Protein AF-A0AAX3MFE1-F1 (afdb_monomer_lite)

Sequence (112 aa):
MNEEMKLLFDSCITEQEQKIIGEKSVDLYIKHSDNYNILSFYSSVLSVMNIDAFSYTLRYHIEQCKKYNITLSKEDKAEITLSVLNKLKCNEHIDFDEYRNALIHIVSGMDY

Structure (mmCIF, N/CA/C/O backbone):
data_AF-A0AAX3MFE1-F1
#
_entry.id   AF-A0AAX3MFE1-F1
#
loop_
_atom_site.group_PDB
_atom_site.id
_atom_site.type_symbol
_atom_site.label_atom_id
_atom_site.label_alt_id
_atom_site.label_comp_id
_atom_site.label_asym_id
_atom_site.label_entity_id
_atom_site.label_seq_id
_atom_site.pdbx_PDB_ins_code
_atom_site.Cartn_x
_atom_site.Cartn_y
_atom_site.Cartn_z
_atom_site.occupancy
_atom_site.B_iso_or_equiv
_atom_site.auth_seq_id
_atom_site.auth_comp_id
_atom_site.auth_asym_id
_atom_site.auth_atom_id
_atom_site.pdbx_PDB_model_num
ATOM 1 N N . MET A 1 1 ? 0.602 13.274 -13.019 1.00 56.69 1 MET A N 1
ATOM 2 C CA . MET A 1 1 ? 1.878 13.170 -12.282 1.00 56.69 1 MET A CA 1
ATOM 3 C C . MET A 1 1 ? 2.952 13.646 -13.238 1.00 56.69 1 MET A C 1
ATOM 5 O O . MET A 1 1 ? 2.887 13.247 -14.391 1.00 56.69 1 MET A O 1
ATOM 9 N N . ASN A 1 2 ? 3.812 14.572 -12.817 1.00 63.72 2 ASN A N 1
ATOM 10 C CA . ASN A 1 2 ? 4.887 15.105 -13.659 1.00 63.72 2 ASN A CA 1
ATOM 11 C C . ASN A 1 2 ? 5.880 13.964 -13.977 1.00 63.72 2 ASN A C 1
ATOM 13 O O . ASN A 1 2 ? 6.318 13.290 -13.046 1.00 63.72 2 ASN A O 1
ATOM 17 N N . GLU A 1 3 ? 6.210 13.738 -15.252 1.00 58.75 3 GLU A N 1
ATOM 18 C CA . GLU A 1 3 ? 7.219 12.756 -15.691 1.00 58.75 3 GLU A CA 1
ATOM 19 C C . GLU A 1 3 ? 8.583 12.960 -15.006 1.00 58.75 3 GLU A C 1
ATOM 21 O O . GLU A 1 3 ? 9.279 11.991 -14.714 1.00 58.75 3 GLU A O 1
ATOM 26 N N . GLU A 1 4 ? 8.929 14.194 -14.632 1.00 54.19 4 GLU A N 1
ATOM 27 C CA . GLU A 1 4 ? 10.161 14.526 -13.907 1.00 54.19 4 GLU A CA 1
ATOM 28 C C . GLU A 1 4 ? 10.182 13.970 -12.476 1.00 54.19 4 GLU A C 1
ATOM 30 O O . GLU A 1 4 ? 11.235 13.552 -12.000 1.00 54.19 4 GLU A O 1
ATOM 35 N N . MET A 1 5 ? 9.035 13.910 -11.781 1.00 58.16 5 MET A N 1
ATOM 36 C CA . MET A 1 5 ? 8.967 13.278 -10.451 1.00 58.16 5 MET A CA 1
ATOM 37 C C . MET A 1 5 ? 9.217 11.770 -10.536 1.00 58.16 5 MET A C 1
ATOM 39 O O . MET A 1 5 ? 9.793 11.196 -9.618 1.00 58.16 5 MET A O 1
ATOM 43 N N . LYS A 1 6 ? 8.791 11.140 -11.635 1.00 56.38 6 LYS A N 1
ATOM 44 C CA . LYS A 1 6 ? 8.972 9.708 -11.886 1.00 56.38 6 LYS A CA 1
ATOM 45 C C . LYS A 1 6 ? 10.441 9.392 -12.197 1.00 56.38 6 LYS A C 1
ATOM 47 O O . LYS A 1 6 ? 11.018 8.521 -11.559 1.00 56.38 6 LYS A O 1
ATOM 52 N N . LEU A 1 7 ? 11.070 10.191 -13.065 1.00 56.31 7 LEU A N 1
ATOM 53 C CA . LEU A 1 7 ? 12.505 10.100 -13.369 1.00 56.31 7 LEU A CA 1
ATOM 54 C C . LEU A 1 7 ? 13.390 10.313 -12.130 1.00 56.31 7 LEU A C 1
ATOM 56 O O . LEU A 1 7 ? 14.365 9.594 -11.956 1.00 56.31 7 LEU A O 1
ATOM 60 N N . LEU A 1 8 ? 13.035 11.243 -11.236 1.00 54.00 8 LEU A N 1
ATOM 61 C CA . LEU A 1 8 ? 13.753 11.461 -9.972 1.00 54.00 8 LEU A CA 1
ATOM 62 C C . LEU A 1 8 ? 13.714 10.244 -9.036 1.00 54.00 8 LEU A C 1
ATOM 64 O O . LEU A 1 8 ? 14.729 9.929 -8.416 1.00 54.00 8 LEU A O 1
ATOM 68 N N . PHE A 1 9 ? 12.571 9.558 -8.938 1.00 55.75 9 PHE A N 1
ATOM 69 C CA . PHE A 1 9 ? 12.456 8.328 -8.149 1.00 55.75 9 PHE A CA 1
ATOM 70 C C . PHE A 1 9 ? 13.253 7.174 -8.763 1.00 55.75 9 PHE A C 1
ATOM 72 O O . PHE A 1 9 ? 13.958 6.480 -8.033 1.00 55.75 9 PHE A O 1
ATOM 79 N N . ASP A 1 10 ? 13.192 7.019 -10.087 1.00 56.38 10 ASP A N 1
ATOM 80 C CA . ASP A 1 10 ? 13.856 5.925 -10.801 1.00 56.38 10 ASP A CA 1
ATOM 81 C C . ASP A 1 10 ? 15.384 6.109 -10.913 1.00 56.38 10 ASP A C 1
ATOM 83 O O . ASP A 1 10 ? 16.111 5.118 -10.968 1.00 56.38 10 ASP A O 1
ATOM 87 N N . SER A 1 11 ? 15.908 7.347 -10.928 1.00 56.59 11 SER A N 1
ATOM 88 C CA . SER A 1 11 ? 17.346 7.607 -11.134 1.00 56.59 11 SER A CA 1
ATOM 89 C C . SER A 1 11 ? 18.125 8.097 -9.909 1.00 56.59 11 SER A C 1
ATOM 91 O O . SER A 1 11 ? 19.356 8.121 -9.962 1.00 56.59 11 SER A O 1
ATOM 93 N N . CYS A 1 12 ? 17.468 8.542 -8.829 1.00 56.00 12 CYS A N 1
ATOM 94 C CA . CYS A 1 12 ? 18.155 9.218 -7.715 1.00 56.00 12 CYS A CA 1
ATOM 95 C C . CYS A 1 12 ? 17.762 8.757 -6.304 1.00 56.00 12 CYS A C 1
ATOM 97 O O . CYS A 1 12 ? 18.331 9.283 -5.350 1.00 56.00 12 CYS A O 1
ATOM 99 N N . ILE A 1 13 ? 16.830 7.809 -6.147 1.00 72.25 13 ILE A N 1
ATOM 100 C CA . ILE A 1 13 ? 16.326 7.383 -4.833 1.00 72.25 13 ILE A CA 1
ATOM 101 C C . ILE A 1 13 ? 16.549 5.879 -4.658 1.00 72.25 13 ILE A C 1
ATOM 103 O O . ILE A 1 13 ? 16.002 5.054 -5.386 1.00 72.25 13 ILE A O 1
ATOM 107 N N . THR A 1 14 ? 17.362 5.518 -3.671 1.00 85.81 14 THR A N 1
ATOM 108 C CA . THR A 1 14 ? 17.632 4.129 -3.289 1.00 85.81 14 THR A CA 1
ATOM 109 C C . THR A 1 14 ? 16.375 3.448 -2.743 1.00 85.81 14 THR A C 1
ATOM 111 O O . THR A 1 14 ? 15.482 4.097 -2.200 1.00 85.81 14 THR A O 1
ATOM 114 N N . GLU A 1 15 ? 16.317 2.116 -2.796 1.00 87.75 15 GLU A N 1
ATOM 115 C CA . GLU A 1 15 ? 15.230 1.341 -2.175 1.00 87.75 15 GLU A CA 1
ATOM 116 C C . GLU A 1 15 ? 15.012 1.722 -0.699 1.00 87.75 15 GLU A C 1
ATOM 118 O O . GLU A 1 15 ? 13.878 1.847 -0.241 1.00 87.75 15 GLU A O 1
ATOM 123 N N . GLN A 1 16 ? 16.095 1.960 0.047 1.00 89.69 16 GLN A N 1
ATOM 124 C CA . GLN A 1 16 ? 16.014 2.362 1.450 1.00 89.69 16 GLN A CA 1
ATOM 125 C C . GLN A 1 16 ? 15.317 3.719 1.620 1.00 89.69 16 GLN A C 1
ATOM 127 O O . GLN A 1 16 ? 14.509 3.893 2.531 1.00 89.69 16 GLN A O 1
ATOM 132 N N . GLU A 1 17 ? 15.598 4.683 0.747 1.00 91.94 17 GLU A N 1
ATOM 133 C CA . GLU A 1 17 ? 14.920 5.979 0.765 1.00 91.94 17 GLU A CA 1
ATOM 134 C C . GLU A 1 17 ? 13.452 5.849 0.349 1.00 91.94 17 GLU A C 1
ATOM 136 O O . GLU A 1 17 ? 12.596 6.497 0.953 1.00 91.94 17 GLU A O 1
ATOM 141 N N . GLN A 1 18 ? 13.134 4.961 -0.601 1.00 93.31 18 GLN A N 1
ATOM 142 C CA . GLN A 1 18 ? 11.745 4.637 -0.934 1.00 93.31 18 GLN A CA 1
ATOM 143 C C . GLN A 1 18 ? 11.005 4.076 0.285 1.00 93.31 18 GLN A C 1
ATOM 145 O O . GLN A 1 18 ? 9.909 4.541 0.582 1.00 93.31 18 GLN A O 1
ATOM 150 N N . LYS A 1 19 ? 11.613 3.162 1.054 1.00 95.88 19 LYS A N 1
ATOM 151 C CA . LYS A 1 19 ? 11.026 2.644 2.304 1.00 95.88 19 LYS A CA 1
ATOM 152 C C . LYS A 1 19 ? 10.761 3.758 3.322 1.00 95.88 19 LYS A C 1
ATOM 154 O O . LYS A 1 19 ? 9.659 3.828 3.856 1.00 95.88 19 LYS A O 1
ATOM 159 N N . ILE A 1 20 ? 11.708 4.680 3.523 1.00 95.81 20 ILE A N 1
ATOM 160 C CA . ILE A 1 20 ? 11.533 5.839 4.425 1.00 95.81 20 ILE A CA 1
ATOM 161 C C . ILE A 1 20 ? 10.379 6.741 3.961 1.00 95.81 20 ILE A C 1
ATOM 163 O O . ILE A 1 20 ? 9.592 7.236 4.772 1.00 95.81 20 ILE A O 1
ATOM 167 N N . ILE A 1 21 ? 10.266 6.987 2.654 1.00 95.00 21 ILE A N 1
ATOM 168 C CA . ILE A 1 21 ? 9.147 7.745 2.079 1.00 95.00 21 ILE A CA 1
ATOM 169 C C . ILE A 1 21 ? 7.830 6.991 2.295 1.00 95.00 21 ILE A C 1
ATOM 171 O O . ILE A 1 21 ? 6.830 7.605 2.671 1.00 95.00 21 ILE A O 1
ATOM 175 N N . GLY A 1 22 ? 7.844 5.672 2.110 1.00 96.88 22 GLY A N 1
ATOM 176 C CA . GLY A 1 22 ? 6.722 4.779 2.364 1.00 96.88 22 GLY A CA 1
ATOM 177 C C . GLY A 1 22 ? 6.207 4.888 3.791 1.00 96.88 22 GLY A C 1
ATOM 178 O O . GLY A 1 22 ? 5.030 5.190 3.980 1.00 96.88 22 GLY A O 1
ATOM 179 N N . GLU A 1 23 ? 7.084 4.764 4.784 1.00 97.69 23 GLU A N 1
ATOM 180 C CA . GLU A 1 23 ? 6.745 4.924 6.204 1.00 97.69 23 GLU A CA 1
ATOM 181 C C . GLU A 1 23 ? 6.072 6.272 6.479 1.00 97.69 23 GLU A C 1
ATOM 183 O O . GLU A 1 23 ? 4.967 6.326 7.018 1.00 97.69 23 GLU A O 1
ATOM 188 N N . LYS A 1 24 ? 6.680 7.372 6.013 1.00 97.50 24 LYS A N 1
ATOM 189 C CA . LYS A 1 24 ? 6.113 8.720 6.182 1.00 97.50 24 LYS A CA 1
ATOM 190 C C . LYS A 1 24 ? 4.752 8.871 5.507 1.00 97.50 24 LYS A C 1
ATOM 192 O O . LYS A 1 24 ? 3.884 9.574 6.023 1.00 97.50 24 LYS A O 1
ATOM 197 N N . SER A 1 25 ? 4.566 8.248 4.344 1.00 96.81 25 SER A N 1
ATOM 198 C CA . SER A 1 25 ? 3.294 8.285 3.621 1.00 96.81 25 SER A CA 1
ATOM 199 C C . SER A 1 25 ? 2.196 7.505 4.349 1.00 96.81 25 SER A C 1
ATOM 201 O O . SER A 1 25 ? 1.060 7.973 4.396 1.00 96.81 25 SER A O 1
ATOM 203 N N . VAL A 1 26 ? 2.541 6.377 4.979 1.00 97.50 26 VAL A N 1
ATOM 204 C CA . VAL A 1 26 ? 1.635 5.592 5.827 1.00 97.50 26 VAL A CA 1
ATOM 205 C C . VAL A 1 26 ? 1.241 6.385 7.065 1.00 97.50 26 VAL A C 1
ATOM 207 O O . VAL A 1 26 ? 0.053 6.497 7.356 1.00 97.50 26 VAL A O 1
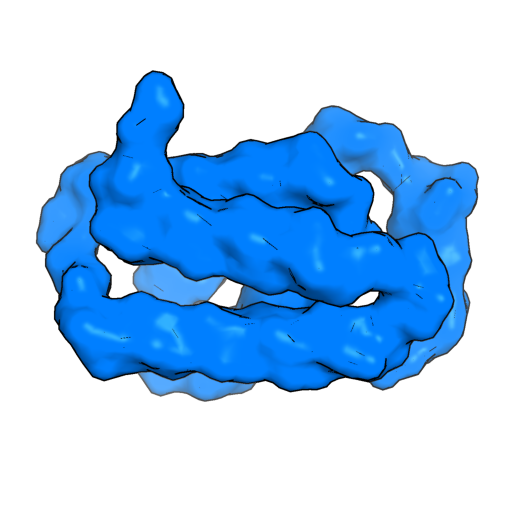ATOM 210 N N . ASP A 1 27 ? 2.209 6.981 7.761 1.00 96.50 27 ASP A N 1
ATOM 211 C CA . ASP A 1 27 ? 1.941 7.786 8.954 1.00 96.50 27 ASP A CA 1
ATOM 212 C C . ASP A 1 27 ? 1.016 8.971 8.625 1.00 96.50 27 ASP A C 1
ATOM 214 O O . ASP A 1 27 ? 0.085 9.280 9.376 1.00 96.50 27 ASP A O 1
ATOM 218 N N . LEU A 1 28 ? 1.232 9.616 7.472 1.00 95.81 28 LEU A N 1
ATOM 219 C CA . LEU A 1 28 ? 0.366 10.684 6.974 1.00 95.81 28 LEU A CA 1
ATOM 220 C C . LEU A 1 28 ? -1.048 10.172 6.667 1.00 95.81 28 LEU A C 1
ATOM 222 O O . LEU A 1 28 ? -2.018 10.836 7.034 1.00 95.81 28 LEU A O 1
ATOM 226 N N . TYR A 1 29 ? -1.161 9.013 6.010 1.00 95.62 29 TYR A N 1
ATOM 227 C CA . TYR A 1 29 ? -2.445 8.397 5.680 1.00 95.62 29 TYR A CA 1
ATOM 228 C C . TYR A 1 29 ? -3.240 8.037 6.930 1.00 95.62 29 TYR A C 1
ATOM 230 O O . TYR A 1 29 ? -4.380 8.469 7.061 1.00 95.62 29 TYR A O 1
ATOM 238 N N . ILE A 1 30 ? -2.624 7.351 7.893 1.00 94.25 30 ILE A N 1
ATOM 239 C CA . ILE A 1 30 ? -3.272 6.976 9.155 1.00 94.25 30 ILE A CA 1
ATOM 240 C C . ILE A 1 30 ? -3.750 8.210 9.926 1.00 94.25 30 ILE A C 1
ATOM 242 O O . ILE A 1 30 ? -4.844 8.211 10.484 1.00 94.25 30 ILE A O 1
ATOM 246 N N . LYS A 1 31 ? -2.955 9.285 9.950 1.00 94.19 31 LYS A N 1
ATOM 247 C CA . LYS A 1 31 ? -3.313 10.519 10.663 1.00 94.19 31 LYS A CA 1
ATOM 248 C C . LYS A 1 31 ? -4.483 11.274 10.019 1.00 94.19 31 LYS A C 1
ATOM 250 O O . LYS A 1 31 ? -5.154 12.052 10.697 1.00 94.19 31 LYS A O 1
ATOM 255 N N . HIS A 1 32 ? -4.695 11.095 8.719 1.00 93.00 32 HIS A N 1
ATOM 256 C CA . HIS A 1 32 ? -5.648 11.866 7.923 1.00 93.00 32 HIS A CA 1
ATOM 257 C C . HIS A 1 32 ? -6.527 10.963 7.045 1.00 93.00 32 HIS A C 1
ATOM 259 O O . HIS A 1 32 ? -6.845 11.335 5.915 1.00 93.00 32 HIS A O 1
ATOM 265 N N . SER A 1 33 ? -6.920 9.796 7.567 1.00 85.19 33 SER A N 1
ATOM 266 C CA . SER A 1 33 ? -7.652 8.750 6.835 1.00 85.19 33 SER A CA 1
ATOM 267 C C . SER A 1 33 ? -8.960 9.244 6.221 1.00 85.19 33 SER A C 1
ATOM 269 O O . SER A 1 33 ? -9.321 8.833 5.126 1.00 85.19 33 SER A O 1
ATOM 271 N N . ASP A 1 34 ? -9.627 10.192 6.880 1.00 83.06 34 ASP A N 1
ATOM 272 C CA . ASP A 1 34 ? -10.921 10.735 6.445 1.00 83.06 34 ASP A CA 1
ATOM 273 C C . ASP A 1 34 ? -10.795 11.684 5.234 1.00 83.06 34 ASP A C 1
ATOM 275 O O . ASP A 1 34 ? -11.790 12.170 4.693 1.00 83.06 34 ASP A O 1
ATOM 279 N N . ASN A 1 35 ? -9.567 11.997 4.805 1.00 88.00 35 ASN A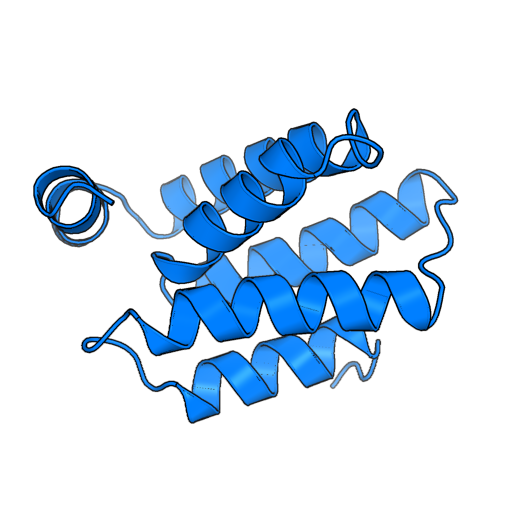 N 1
ATOM 280 C CA . ASN A 1 35 ? -9.295 12.884 3.683 1.00 88.00 35 ASN A CA 1
ATOM 281 C C . ASN A 1 35 ? -8.941 12.083 2.424 1.00 88.00 35 ASN A C 1
ATOM 283 O O . ASN A 1 35 ? -7.810 11.627 2.248 1.00 88.00 35 ASN A O 1
ATOM 287 N N . TYR A 1 36 ? -9.882 12.028 1.481 1.00 82.88 36 TYR A N 1
ATOM 288 C CA . TYR A 1 36 ? -9.720 11.337 0.198 1.00 82.88 36 TYR A CA 1
ATOM 289 C C . TYR A 1 36 ? -8.468 11.763 -0.599 1.00 82.88 36 TYR A C 1
ATOM 291 O O . TYR A 1 36 ? -7.845 10.952 -1.292 1.00 82.88 36 TYR A O 1
ATOM 299 N N . ASN A 1 37 ? -8.034 13.025 -0.484 1.00 91.94 37 ASN A N 1
ATOM 300 C CA . ASN A 1 37 ? -6.820 13.486 -1.166 1.00 91.94 37 ASN A CA 1
ATOM 301 C C . ASN A 1 37 ? -5.561 12.781 -0.641 1.00 91.94 37 ASN A C 1
ATOM 303 O O . ASN A 1 37 ? -4.612 12.582 -1.402 1.00 91.94 37 ASN A O 1
ATOM 307 N N . ILE A 1 38 ? -5.556 12.375 0.632 1.00 94.31 38 ILE A N 1
ATOM 308 C CA . ILE A 1 38 ? -4.433 11.668 1.249 1.00 94.31 38 ILE A CA 1
ATOM 309 C C . ILE A 1 38 ? -4.375 10.219 0.767 1.00 94.31 38 ILE A C 1
ATOM 311 O O . ILE A 1 38 ? -3.283 9.748 0.459 1.00 94.31 38 ILE A O 1
ATOM 315 N N . LEU A 1 39 ? -5.516 9.543 0.583 1.00 94.69 39 LEU A N 1
ATOM 316 C CA . LEU A 1 39 ? -5.539 8.209 -0.029 1.00 94.69 39 LEU A CA 1
ATOM 317 C C . LEU A 1 39 ? -4.977 8.232 -1.461 1.00 94.69 39 LEU A C 1
ATOM 319 O O . LEU A 1 39 ? -4.141 7.401 -1.825 1.00 94.69 39 LEU A O 1
ATOM 323 N N . SER A 1 40 ? -5.389 9.215 -2.268 1.00 94.25 40 SER A N 1
ATOM 324 C CA . SER A 1 40 ? -4.871 9.403 -3.631 1.00 94.25 40 SER A CA 1
ATOM 325 C C . SER A 1 40 ? -3.366 9.698 -3.642 1.00 94.25 40 SER A C 1
ATOM 327 O O . SER A 1 40 ? -2.641 9.164 -4.490 1.00 94.25 40 SER A O 1
ATOM 329 N N . PHE A 1 41 ? -2.877 10.513 -2.699 1.00 94.81 41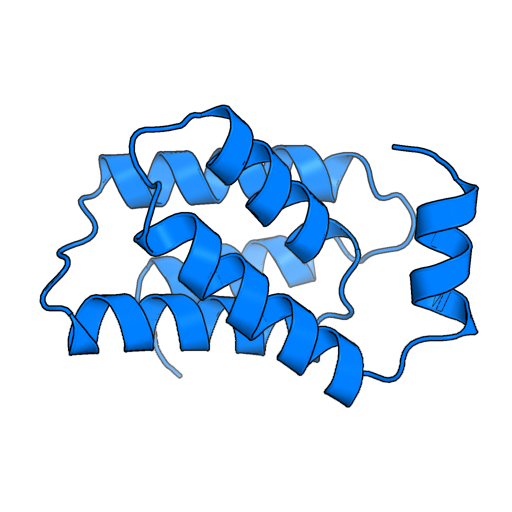 PHE A N 1
ATOM 330 C CA . PHE A 1 41 ? -1.447 10.782 -2.523 1.00 94.81 41 PHE A CA 1
ATOM 331 C C . PHE A 1 41 ? -0.680 9.511 -2.145 1.00 94.81 41 PHE A C 1
ATOM 333 O O . PHE A 1 41 ? 0.247 9.137 -2.860 1.00 94.81 41 PHE A O 1
ATOM 340 N N . TYR A 1 42 ? -1.113 8.809 -1.096 1.00 96.62 42 TYR A N 1
ATOM 341 C CA . TYR A 1 42 ? -0.528 7.546 -0.642 1.00 96.62 42 TYR A CA 1
ATOM 342 C C . TYR A 1 42 ? -0.457 6.510 -1.772 1.00 96.62 42 TYR A C 1
ATOM 344 O O . TYR A 1 42 ? 0.589 5.920 -2.033 1.00 96.62 42 TYR A O 1
ATOM 352 N N . SER A 1 43 ? -1.542 6.373 -2.535 1.00 96.19 43 SER A N 1
ATOM 353 C CA . SER A 1 43 ? -1.602 5.466 -3.686 1.00 96.19 43 SER A CA 1
ATOM 354 C C . SER A 1 43 ? -0.644 5.873 -4.810 1.00 96.19 43 SER A C 1
ATOM 356 O O . SER A 1 43 ? -0.088 5.017 -5.493 1.00 96.19 43 SER A O 1
ATOM 358 N N . SER A 1 44 ? -0.434 7.179 -5.006 1.00 94.94 44 SER A N 1
ATOM 359 C CA . SER A 1 44 ? 0.524 7.686 -5.996 1.00 94.94 44 SER A CA 1
ATOM 360 C C . SER A 1 44 ? 1.966 7.398 -5.566 1.00 94.94 44 SER A C 1
ATOM 362 O O . SER A 1 44 ? 2.760 6.976 -6.401 1.00 94.94 44 SER A O 1
ATOM 364 N N . VAL A 1 45 ? 2.277 7.548 -4.273 1.00 94.62 45 VAL A N 1
ATOM 365 C CA . VAL A 1 45 ? 3.583 7.191 -3.691 1.00 94.62 45 VAL A CA 1
ATOM 366 C C . VAL A 1 45 ? 3.880 5.705 -3.892 1.00 94.62 45 VAL A C 1
ATOM 368 O O . VAL A 1 45 ? 4.932 5.366 -4.419 1.00 94.62 45 VAL A O 1
ATOM 371 N N . LEU A 1 46 ? 2.935 4.822 -3.556 1.00 96.25 46 LEU A N 1
ATOM 372 C CA . LEU A 1 46 ? 3.087 3.382 -3.778 1.00 96.25 46 LEU A CA 1
ATOM 373 C C . LEU A 1 46 ? 3.331 3.040 -5.257 1.00 96.25 46 LEU A C 1
ATOM 375 O O . LEU A 1 46 ? 4.164 2.196 -5.568 1.00 96.25 46 LEU A O 1
ATOM 379 N N . SER A 1 47 ? 2.633 3.705 -6.182 1.00 94.69 47 SER A N 1
ATOM 380 C CA . SER A 1 47 ? 2.674 3.352 -7.610 1.00 94.69 47 SER A CA 1
ATOM 381 C C . SER A 1 47 ? 4.006 3.599 -8.324 1.00 94.69 47 SER A C 1
ATOM 383 O O . SER A 1 47 ? 4.170 3.153 -9.461 1.00 94.69 47 SER A O 1
ATOM 385 N N . VAL A 1 48 ? 4.927 4.325 -7.688 1.00 91.44 48 VAL A N 1
ATOM 386 C CA . VAL A 1 48 ? 6.256 4.647 -8.232 1.00 91.44 48 VAL A CA 1
ATOM 387 C C . VAL A 1 48 ? 7.392 3.947 -7.483 1.00 91.44 48 VAL A C 1
ATOM 389 O O . VAL A 1 48 ? 8.554 4.184 -7.783 1.00 91.44 48 VAL A O 1
ATOM 392 N N . MET A 1 49 ? 7.076 3.107 -6.495 1.00 93.25 49 MET A N 1
ATOM 393 C CA . MET A 1 49 ? 8.075 2.322 -5.773 1.00 93.25 49 MET A CA 1
ATOM 394 C C . MET A 1 49 ? 8.467 1.072 -6.555 1.00 93.25 49 MET A C 1
ATOM 396 O O . MET A 1 49 ? 7.652 0.501 -7.285 1.00 93.25 49 MET A O 1
ATOM 400 N N . ASN A 1 50 ? 9.684 0.586 -6.321 1.00 93.75 50 ASN A N 1
ATOM 401 C CA . ASN A 1 50 ? 10.039 -0.782 -6.684 1.00 93.75 50 ASN A CA 1
ATOM 402 C C . ASN A 1 50 ? 9.232 -1.800 -5.843 1.00 93.75 50 ASN A C 1
ATOM 404 O O . ASN A 1 50 ? 8.636 -1.446 -4.821 1.00 93.75 50 ASN A O 1
ATOM 408 N N . ILE A 1 51 ? 9.189 -3.061 -6.278 1.00 95.12 51 ILE A N 1
ATOM 409 C CA . ILE A 1 51 ? 8.313 -4.080 -5.678 1.00 95.12 51 ILE A CA 1
ATOM 410 C C . ILE A 1 51 ? 8.635 -4.357 -4.200 1.00 95.12 51 ILE A C 1
ATOM 412 O O . ILE A 1 51 ? 7.723 -4.586 -3.397 1.00 95.12 51 ILE A O 1
ATOM 416 N N . ASP A 1 52 ? 9.908 -4.261 -3.815 1.00 95.56 52 ASP A N 1
ATOM 417 C CA . ASP A 1 52 ? 10.363 -4.504 -2.447 1.00 95.56 52 ASP A CA 1
ATOM 418 C C . ASP A 1 52 ? 9.941 -3.374 -1.502 1.00 95.56 52 ASP A C 1
ATOM 420 O O . ASP A 1 52 ? 9.353 -3.625 -0.445 1.00 95.56 52 ASP A O 1
ATOM 424 N N . ALA A 1 53 ? 10.167 -2.116 -1.887 1.00 96.69 53 ALA A N 1
ATOM 425 C CA . ALA A 1 53 ? 9.724 -0.949 -1.128 1.00 96.69 53 ALA A CA 1
ATOM 426 C C . ALA A 1 53 ? 8.191 -0.839 -1.091 1.00 96.69 53 ALA A C 1
ATOM 428 O O . ALA A 1 53 ? 7.625 -0.497 -0.049 1.00 96.69 53 ALA A O 1
ATOM 429 N N . PHE A 1 54 ? 7.509 -1.188 -2.184 1.00 97.12 54 PHE A N 1
ATOM 430 C CA . PHE A 1 54 ? 6.050 -1.281 -2.250 1.00 97.12 54 PHE A CA 1
ATOM 431 C C . PHE A 1 54 ? 5.506 -2.293 -1.232 1.00 97.12 54 PHE A C 1
ATOM 433 O O . PHE A 1 54 ? 4.676 -1.951 -0.385 1.00 97.12 54 PHE A O 1
ATOM 440 N N . SER A 1 55 ? 6.018 -3.526 -1.269 1.00 97.44 55 SER A N 1
ATOM 441 C CA . SER A 1 55 ? 5.594 -4.608 -0.374 1.00 97.44 55 SER A CA 1
ATOM 442 C C . SER A 1 55 ? 5.905 -4.285 1.086 1.00 97.44 55 SER A C 1
ATOM 444 O O . SER A 1 55 ? 5.068 -4.504 1.964 1.00 97.44 55 SER A O 1
ATOM 446 N N . TYR A 1 56 ? 7.082 -3.711 1.350 1.00 97.62 56 TYR A N 1
ATOM 447 C CA . TYR A 1 56 ? 7.459 -3.215 2.671 1.00 97.62 56 TYR A CA 1
ATOM 448 C C . TYR A 1 56 ? 6.471 -2.163 3.183 1.00 97.62 56 TYR A C 1
ATOM 450 O O . TYR A 1 56 ? 5.955 -2.292 4.290 1.00 97.62 56 TYR A O 1
ATOM 458 N N . THR A 1 57 ? 6.152 -1.157 2.368 1.00 98.19 57 THR A N 1
ATOM 459 C CA . THR A 1 57 ? 5.263 -0.054 2.758 1.00 98.19 57 THR A CA 1
ATOM 460 C C . THR A 1 57 ? 3.855 -0.547 3.090 1.00 98.19 57 THR A C 1
ATOM 462 O O . THR A 1 57 ? 3.246 -0.084 4.055 1.00 98.19 57 THR A O 1
ATOM 465 N N . LEU A 1 58 ? 3.333 -1.515 2.331 1.00 97.81 58 LEU A N 1
ATOM 466 C CA . LEU A 1 58 ? 2.043 -2.138 2.632 1.00 97.81 58 LEU A CA 1
ATOM 467 C C . LEU A 1 58 ? 2.080 -2.934 3.942 1.00 97.81 58 LEU A C 1
ATOM 469 O O . LEU A 1 58 ? 1.162 -2.811 4.750 1.00 97.81 58 LEU A O 1
ATOM 473 N N . ARG A 1 59 ? 3.137 -3.718 4.191 1.00 97.19 59 ARG A N 1
ATOM 474 C CA . ARG A 1 59 ? 3.295 -4.445 5.464 1.00 97.19 59 ARG A CA 1
ATOM 475 C C . ARG A 1 59 ? 3.394 -3.479 6.640 1.00 97.19 59 ARG A C 1
ATOM 477 O O . ARG A 1 59 ? 2.667 -3.647 7.615 1.00 97.19 59 ARG A O 1
ATOM 484 N N . TYR A 1 60 ? 4.196 -2.424 6.501 1.00 97.06 60 TYR A N 1
ATOM 485 C CA . TYR A 1 60 ? 4.317 -1.365 7.500 1.00 97.06 60 TYR A CA 1
ATOM 486 C C . TYR A 1 60 ? 2.961 -0.706 7.790 1.00 97.06 60 TYR A C 1
ATOM 488 O O . TYR A 1 60 ? 2.617 -0.500 8.951 1.00 97.06 60 TYR A O 1
ATOM 4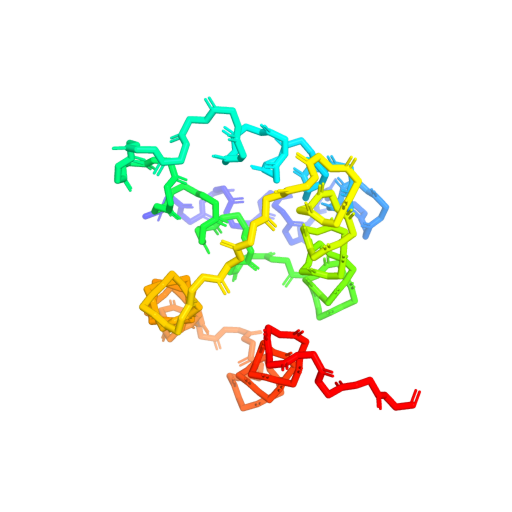96 N N . HIS A 1 61 ? 2.139 -0.446 6.768 1.00 96.50 61 HIS A N 1
ATOM 497 C CA . HIS A 1 61 ? 0.769 0.044 6.953 1.00 96.50 61 HIS A CA 1
ATOM 498 C C . HIS A 1 61 ? -0.071 -0.903 7.814 1.00 96.50 61 HIS A C 1
ATOM 500 O O . HIS A 1 61 ? -0.647 -0.471 8.815 1.00 96.50 61 HIS A O 1
ATOM 506 N N . ILE A 1 62 ? -0.094 -2.197 7.488 1.00 94.81 62 ILE A N 1
ATOM 507 C CA . ILE A 1 62 ? -0.829 -3.193 8.278 1.00 94.81 62 ILE A CA 1
ATOM 508 C C . ILE A 1 62 ? -0.314 -3.252 9.725 1.00 94.81 62 ILE A C 1
ATOM 510 O O . ILE A 1 62 ? -1.111 -3.331 10.663 1.00 94.81 62 ILE A O 1
ATOM 514 N N . GLU A 1 63 ? 1.000 -3.182 9.931 1.00 95.12 63 GLU A N 1
ATOM 515 C CA . GLU A 1 63 ? 1.617 -3.149 11.260 1.00 95.12 63 GLU A CA 1
ATOM 516 C C . GLU A 1 63 ? 1.244 -1.895 12.054 1.00 95.12 63 GLU A C 1
ATOM 518 O O . GLU A 1 63 ? 0.898 -2.007 13.231 1.00 95.12 63 GLU A O 1
ATOM 523 N N . GLN A 1 64 ? 1.249 -0.711 11.432 1.00 95.75 64 GLN A N 1
ATOM 524 C CA . GLN A 1 64 ? 0.824 0.518 12.102 1.00 95.75 64 GLN A CA 1
ATOM 525 C C . GLN A 1 64 ? -0.666 0.469 12.452 1.00 95.75 64 GLN A C 1
ATOM 527 O O . GLN A 1 64 ? -1.030 0.825 13.572 1.00 95.75 64 GLN A O 1
ATOM 532 N N . CYS A 1 65 ? -1.529 -0.042 11.568 1.00 93.88 65 CYS A N 1
ATOM 533 C CA . CYS A 1 65 ? -2.938 -0.247 11.903 1.00 93.88 65 CYS A CA 1
ATOM 534 C C . CYS A 1 65 ? -3.092 -1.144 13.139 1.00 93.88 65 CYS A C 1
ATOM 536 O O . CYS A 1 65 ? -3.791 -0.768 14.079 1.00 93.88 65 CYS A O 1
ATOM 538 N N . LYS A 1 66 ? -2.373 -2.277 13.198 1.00 92.50 66 LYS A N 1
ATOM 539 C CA . LYS A 1 66 ? -2.354 -3.159 14.380 1.00 92.50 66 LYS A CA 1
ATOM 540 C C . LYS A 1 66 ? -1.867 -2.416 15.631 1.00 92.50 66 LYS A C 1
ATOM 542 O O . LYS A 1 66 ? -2.522 -2.472 16.666 1.00 92.50 66 LYS A O 1
ATOM 547 N N . LYS A 1 67 ? -0.752 -1.686 15.536 1.00 95.12 67 LYS A N 1
ATOM 548 C CA . LYS A 1 67 ? -0.143 -0.930 16.645 1.00 95.12 67 LYS A CA 1
ATOM 549 C C . LYS A 1 67 ? -1.073 0.146 17.214 1.00 95.12 67 LYS A C 1
ATOM 551 O O . LYS A 1 67 ? -1.098 0.346 18.425 1.00 95.12 67 LYS A O 1
ATOM 556 N N . TYR A 1 68 ? -1.831 0.828 16.358 1.00 93.75 68 TYR A N 1
ATOM 557 C CA . TYR A 1 68 ? -2.773 1.879 16.752 1.00 93.75 68 TYR A CA 1
ATOM 558 C C . TYR A 1 68 ? -4.203 1.364 16.990 1.00 93.75 68 TYR A C 1
ATOM 560 O O . TYR A 1 68 ? -5.106 2.171 17.196 1.00 93.75 68 TYR A O 1
ATOM 568 N N . ASN A 1 69 ? -4.419 0.041 17.008 1.00 93.31 69 ASN A N 1
ATOM 569 C CA . ASN A 1 69 ? -5.736 -0.601 17.143 1.00 93.31 69 ASN A CA 1
ATOM 570 C C . ASN A 1 69 ? -6.766 -0.136 16.093 1.00 93.31 69 ASN A C 1
ATOM 572 O O . ASN A 1 69 ? -7.970 -0.104 16.351 1.00 93.31 69 ASN A O 1
ATOM 576 N N . ILE A 1 70 ? -6.297 0.217 14.897 1.00 92.31 70 ILE A N 1
ATOM 577 C CA . ILE A 1 70 ? -7.134 0.577 13.755 1.00 92.31 70 ILE A CA 1
ATOM 578 C C . ILE A 1 70 ? -7.557 -0.715 13.065 1.00 92.31 70 ILE A C 1
ATOM 580 O O . ILE A 1 70 ? -6.729 -1.472 12.555 1.00 92.31 70 ILE A O 1
ATOM 584 N N . THR A 1 71 ? -8.862 -0.967 13.039 1.00 90.56 71 THR A N 1
ATOM 585 C CA . THR A 1 71 ? -9.426 -2.110 12.319 1.00 90.56 71 THR A CA 1
ATOM 586 C C . THR A 1 71 ? -9.774 -1.682 10.903 1.00 90.56 71 THR A C 1
ATOM 588 O O . THR A 1 71 ? -10.676 -0.874 10.720 1.00 90.56 71 THR A O 1
ATO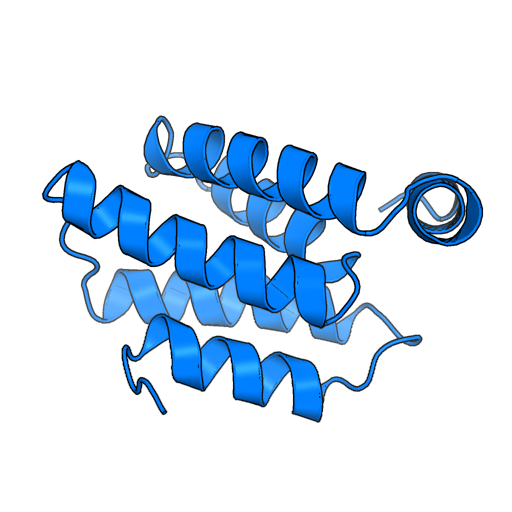M 591 N N . LEU A 1 72 ? -9.083 -2.244 9.911 1.00 89.62 72 LEU A N 1
ATOM 592 C CA . LEU A 1 72 ? -9.433 -2.052 8.505 1.00 89.62 72 LEU A CA 1
ATOM 593 C C . LEU A 1 72 ? -10.653 -2.911 8.163 1.00 89.62 72 LEU A C 1
ATOM 595 O O . LEU A 1 72 ? -10.567 -4.147 8.160 1.00 89.62 72 LEU A O 1
ATOM 599 N N . SER A 1 73 ? -11.775 -2.257 7.872 1.00 91.69 73 SER A N 1
ATOM 600 C CA . SER A 1 73 ? -12.986 -2.907 7.378 1.00 91.69 73 SER A CA 1
ATOM 601 C C . SER A 1 73 ? -12.766 -3.509 5.986 1.00 91.69 73 SER A C 1
ATOM 603 O O . SER A 1 73 ? -11.740 -3.302 5.329 1.00 91.69 73 SER A O 1
ATOM 605 N N . LYS A 1 74 ? -13.737 -4.294 5.511 1.00 91.56 74 LYS A N 1
ATOM 606 C CA . LYS A 1 74 ? -13.684 -4.837 4.150 1.00 91.56 74 LYS A CA 1
ATOM 607 C C . LYS A 1 74 ? -13.739 -3.707 3.118 1.00 91.56 74 LYS A C 1
ATOM 609 O O . LYS A 1 74 ? -13.067 -3.787 2.092 1.00 91.56 74 LYS A O 1
ATOM 614 N N . GLU A 1 75 ? -14.523 -2.679 3.411 1.00 92.56 75 GLU A N 1
ATOM 615 C CA . GLU A 1 75 ? -14.691 -1.476 2.609 1.00 92.56 75 GLU A CA 1
ATOM 616 C C . GLU A 1 75 ? -13.377 -0.688 2.529 1.00 92.56 75 GLU A C 1
ATOM 618 O O . GLU A 1 75 ? -12.927 -0.417 1.419 1.00 92.56 75 GLU A O 1
ATOM 623 N N . ASP A 1 76 ? -12.692 -0.453 3.657 1.00 91.62 76 ASP A N 1
ATOM 624 C CA . ASP A 1 76 ? -11.397 0.255 3.678 1.00 91.62 76 ASP A CA 1
ATOM 625 C C . ASP A 1 76 ? -10.352 -0.474 2.827 1.00 91.62 76 ASP A C 1
ATOM 627 O O . ASP A 1 76 ? -9.642 0.117 2.011 1.00 91.62 76 ASP A O 1
ATOM 631 N N . LYS A 1 77 ? -10.276 -1.802 2.982 1.00 93.19 77 LYS A N 1
ATOM 632 C CA . LYS A 1 77 ? -9.366 -2.647 2.201 1.00 93.19 77 LYS A CA 1
ATOM 633 C C . LYS A 1 77 ? -9.667 -2.566 0.709 1.00 93.19 77 LYS A C 1
ATOM 635 O O . LYS A 1 77 ? -8.736 -2.499 -0.096 1.00 93.19 77 LYS A O 1
ATOM 640 N N . ALA A 1 78 ? -10.945 -2.585 0.332 1.00 94.50 78 ALA A N 1
ATOM 641 C CA . ALA A 1 78 ? -11.361 -2.454 -1.057 1.00 94.50 78 ALA A CA 1
ATOM 642 C C . ALA A 1 78 ? -11.019 -1.066 -1.615 1.00 94.50 78 ALA A C 1
ATOM 644 O O . ALA A 1 78 ? -10.499 -0.979 -2.726 1.00 94.50 78 ALA A O 1
ATOM 645 N N . GLU A 1 79 ? -11.243 -0.001 -0.844 1.00 94.69 79 GLU A N 1
ATOM 646 C CA . GLU A 1 79 ? -10.950 1.374 -1.251 1.00 94.69 79 GLU A CA 1
ATOM 647 C C . GLU A 1 79 ? -9.448 1.587 -1.478 1.00 94.69 79 GLU A C 1
ATOM 649 O O . GLU A 1 79 ? -9.041 2.034 -2.555 1.00 94.69 79 GLU A O 1
ATOM 654 N N . ILE A 1 80 ? -8.612 1.167 -0.519 1.00 94.56 80 ILE A N 1
ATOM 655 C CA . ILE A 1 80 ? -7.149 1.195 -0.646 1.00 94.56 80 ILE A CA 1
ATOM 656 C C . ILE A 1 80 ? -6.711 0.404 -1.879 1.00 94.56 80 ILE A C 1
ATOM 658 O O . ILE A 1 80 ? -5.958 0.914 -2.711 1.00 94.56 80 ILE A O 1
ATOM 662 N N . THR A 1 81 ? -7.213 -0.824 -2.031 1.00 96.19 81 THR A N 1
ATOM 663 C CA . THR A 1 81 ? -6.840 -1.702 -3.146 1.00 96.19 81 THR A CA 1
ATOM 664 C C . THR A 1 81 ? -7.176 -1.060 -4.490 1.00 96.19 81 THR A C 1
ATOM 666 O O . THR A 1 81 ? -6.319 -0.975 -5.366 1.00 96.19 81 THR A O 1
ATOM 669 N N . LEU A 1 82 ? -8.404 -0.566 -4.660 1.00 96.56 82 LEU A N 1
ATOM 670 C CA . LEU A 1 82 ? -8.843 0.057 -5.908 1.00 96.56 82 LEU A CA 1
ATOM 671 C C . LEU A 1 82 ? -8.058 1.335 -6.211 1.00 96.56 82 LEU A C 1
ATOM 673 O O . LEU A 1 82 ? -7.650 1.543 -7.354 1.00 96.56 82 LEU A O 1
ATOM 677 N N . SER A 1 83 ? -7.812 2.171 -5.201 1.00 96.12 83 SER A N 1
ATOM 678 C CA . SER A 1 83 ? -7.040 3.402 -5.368 1.00 96.12 83 SER A CA 1
ATOM 679 C C . SER A 1 83 ? -5.607 3.110 -5.830 1.00 96.12 83 SER A C 1
ATOM 681 O O . SER A 1 83 ? -5.134 3.720 -6.792 1.00 96.12 83 SER A O 1
ATOM 683 N N . VAL A 1 84 ? -4.934 2.127 -5.222 1.00 97.06 84 VAL A N 1
ATOM 684 C CA . VAL A 1 84 ? -3.570 1.728 -5.603 1.00 97.06 84 VAL A CA 1
ATOM 685 C C . VAL A 1 84 ? -3.542 1.084 -6.991 1.00 97.06 84 VAL A C 1
ATOM 687 O O . VAL A 1 84 ? -2.740 1.499 -7.826 1.00 97.06 84 VAL A O 1
ATOM 690 N N . LEU A 1 85 ? -4.447 0.144 -7.297 1.00 97.12 85 LEU A N 1
ATOM 691 C CA . LEU A 1 85 ? -4.516 -0.493 -8.621 1.00 97.12 85 LEU A CA 1
ATOM 692 C C . LEU A 1 85 ? -4.757 0.523 -9.744 1.00 97.12 85 LEU A C 1
ATOM 694 O O . LEU A 1 85 ? -4.142 0.422 -10.805 1.00 97.12 85 LEU A O 1
ATOM 698 N N . ASN A 1 86 ? -5.603 1.529 -9.508 1.00 95.94 86 ASN A N 1
ATOM 699 C CA . ASN A 1 86 ? -5.841 2.597 -10.477 1.00 95.94 86 ASN A CA 1
ATOM 700 C C . ASN A 1 86 ? -4.577 3.419 -10.764 1.00 95.94 86 ASN A C 1
ATOM 702 O O . ASN A 1 86 ? -4.392 3.866 -11.894 1.00 95.94 86 ASN A O 1
ATOM 706 N N . LYS A 1 87 ? -3.697 3.615 -9.774 1.00 94.88 87 LYS A N 1
ATOM 707 C CA . LYS A 1 87 ? -2.415 4.309 -9.971 1.00 94.88 87 LYS A CA 1
ATOM 708 C C . LYS A 1 87 ? -1.381 3.415 -10.653 1.00 94.88 87 LYS A C 1
ATOM 710 O O . LYS A 1 87 ? -0.730 3.873 -11.587 1.00 94.88 87 LYS A O 1
ATOM 715 N N . LEU A 1 88 ? -1.286 2.148 -10.243 1.00 95.25 88 LEU A N 1
ATOM 716 C CA . LEU A 1 88 ? -0.389 1.154 -10.844 1.00 95.25 88 LEU A CA 1
ATOM 717 C C . LEU A 1 88 ? -0.690 0.935 -12.329 1.00 95.25 88 LEU A C 1
ATOM 719 O O . LEU A 1 88 ? 0.229 0.888 -13.135 1.00 95.25 88 LEU A O 1
ATOM 723 N N . LYS A 1 89 ? -1.972 0.877 -12.716 1.00 93.31 89 LYS A N 1
ATOM 724 C CA . LYS A 1 89 ? -2.384 0.700 -14.118 1.00 93.31 89 LYS A CA 1
ATOM 725 C C . LYS A 1 89 ? -1.877 1.816 -15.041 1.00 93.31 89 LYS A C 1
ATOM 727 O O . LYS A 1 89 ? -1.711 1.594 -16.235 1.00 93.31 89 LYS A O 1
ATOM 732 N N . CYS A 1 90 ? -1.639 3.010 -14.502 1.00 88.12 90 CYS A N 1
ATOM 733 C CA . CYS A 1 90 ? -1.091 4.140 -15.249 1.00 88.12 90 CYS A CA 1
ATOM 734 C C . CYS A 1 90 ? 0.447 4.126 -15.324 1.00 88.12 90 CYS A C 1
ATOM 736 O O . CYS A 1 90 ? 1.029 5.044 -15.900 1.00 88.12 90 CYS A O 1
ATOM 738 N N . ASN A 1 91 ? 1.116 3.140 -14.719 1.00 86.75 91 ASN A N 1
ATOM 739 C CA . ASN A 1 91 ? 2.563 2.993 -14.766 1.00 86.75 91 ASN A CA 1
ATOM 740 C C . ASN A 1 91 ? 2.956 1.894 -15.767 1.00 86.75 91 ASN A C 1
ATOM 742 O O . ASN A 1 91 ? 2.897 0.711 -15.463 1.00 86.75 91 ASN A O 1
ATOM 746 N N . GLU A 1 92 ? 3.389 2.292 -16.963 1.00 83.81 92 GLU A N 1
ATOM 747 C CA . GLU A 1 92 ? 3.756 1.362 -18.047 1.00 83.81 92 GLU A CA 1
ATOM 748 C C . GLU A 1 92 ? 5.097 0.629 -17.832 1.00 83.81 92 GLU A C 1
ATOM 750 O O . GLU A 1 92 ? 5.477 -0.204 -18.651 1.00 83.81 92 GLU A O 1
ATOM 755 N N . HIS A 1 93 ? 5.837 0.931 -16.759 1.00 83.62 93 HIS A N 1
ATOM 756 C CA . HIS A 1 93 ? 7.188 0.398 -16.516 1.00 83.62 93 HIS A CA 1
ATOM 757 C C . HIS A 1 93 ? 7.256 -0.628 -15.380 1.00 83.62 93 HIS A C 1
ATOM 759 O O . HIS A 1 93 ? 8.348 -0.950 -14.918 1.00 83.62 93 HIS A O 1
ATOM 765 N N . ILE A 1 94 ? 6.112 -1.132 -14.919 1.00 89.06 94 ILE A N 1
ATOM 766 C CA . ILE A 1 94 ? 6.040 -2.147 -13.862 1.00 89.06 94 ILE A CA 1
ATOM 767 C C . ILE A 1 94 ? 5.346 -3.412 -14.365 1.00 89.06 94 ILE A C 1
ATOM 769 O O . ILE A 1 94 ? 4.508 -3.358 -15.268 1.00 89.06 94 ILE A O 1
ATOM 773 N N . ASP A 1 95 ? 5.639 -4.543 -13.726 1.00 94.62 95 ASP A N 1
ATOM 774 C CA . ASP A 1 95 ? 4.805 -5.735 -13.842 1.00 94.62 95 ASP A CA 1
ATOM 775 C C . ASP A 1 95 ? 3.525 -5.529 -13.018 1.00 94.62 95 ASP A C 1
ATOM 777 O O . ASP A 1 95 ? 3.491 -5.686 -11.796 1.00 94.62 95 ASP A O 1
ATOM 781 N N . PHE A 1 96 ? 2.448 -5.122 -13.688 1.00 95.25 96 PHE A N 1
ATOM 782 C CA . PHE A 1 96 ? 1.180 -4.849 -13.017 1.00 95.25 96 PHE A CA 1
ATOM 783 C C . PHE A 1 96 ? 0.644 -6.060 -12.237 1.00 95.25 96 PHE A C 1
ATOM 785 O O . PHE A 1 96 ? 0.063 -5.879 -11.163 1.00 95.25 96 PHE A O 1
ATOM 792 N N . ASP A 1 97 ? 0.816 -7.279 -12.755 1.00 96.31 97 ASP A N 1
ATOM 793 C CA . ASP A 1 97 ? 0.285 -8.480 -12.115 1.00 96.31 97 ASP A CA 1
ATOM 794 C C . ASP A 1 97 ? 1.084 -8.848 -10.863 1.00 96.31 97 ASP A C 1
ATOM 796 O O . ASP A 1 97 ? 0.480 -9.221 -9.853 1.00 96.31 97 ASP A O 1
ATOM 800 N N . GLU A 1 98 ? 2.406 -8.668 -10.880 1.00 97.06 98 GLU A N 1
ATOM 801 C CA . GLU A 1 98 ? 3.258 -8.821 -9.696 1.00 97.06 98 GLU A CA 1
ATOM 802 C C . GLU A 1 98 ? 2.807 -7.887 -8.561 1.00 97.06 98 GLU A C 1
ATOM 804 O O . GLU A 1 98 ? 2.493 -8.339 -7.453 1.00 97.06 98 GLU A O 1
ATOM 809 N N . TYR A 1 99 ? 2.667 -6.590 -8.851 1.00 97.56 99 TYR A N 1
ATOM 810 C CA . TYR A 1 99 ? 2.255 -5.593 -7.858 1.00 97.56 99 TYR A CA 1
ATOM 811 C C . TYR A 1 99 ? 0.820 -5.814 -7.370 1.00 97.56 99 TYR A C 1
ATOM 813 O O . TYR A 1 99 ? 0.533 -5.692 -6.176 1.00 97.56 99 TYR A O 1
ATOM 821 N N . ARG A 1 100 ? -0.099 -6.164 -8.278 1.00 96.88 100 ARG A N 1
ATOM 822 C CA . ARG A 1 100 ? -1.488 -6.492 -7.935 1.00 96.88 100 ARG A CA 1
ATOM 823 C C . ARG A 1 100 ? -1.554 -7.687 -6.986 1.00 96.88 100 ARG A C 1
ATOM 825 O O . ARG A 1 100 ? -2.307 -7.639 -6.011 1.00 96.88 100 ARG A O 1
ATOM 832 N N . ASN A 1 101 ? -0.793 -8.746 -7.260 1.00 96.19 101 ASN A N 1
ATOM 833 C CA . ASN A 1 101 ? -0.761 -9.935 -6.412 1.00 96.19 101 ASN A CA 1
ATOM 834 C C . ASN A 1 101 ? -0.195 -9.609 -5.025 1.00 96.19 101 ASN A C 1
ATOM 836 O O . ASN A 1 101 ? -0.818 -9.973 -4.025 1.00 96.19 101 ASN A O 1
ATOM 840 N N . ALA A 1 102 ? 0.912 -8.860 -4.956 1.00 96.69 102 ALA A N 1
ATOM 841 C CA . ALA A 1 102 ? 1.495 -8.407 -3.693 1.00 96.69 102 ALA A CA 1
ATOM 842 C C . ALA A 1 102 ? 0.498 -7.576 -2.865 1.00 96.69 102 ALA A C 1
ATOM 844 O O . ALA A 1 102 ? 0.288 -7.849 -1.682 1.00 96.69 102 ALA A O 1
ATOM 845 N N . LEU A 1 103 ? -0.183 -6.615 -3.499 1.00 97.12 103 LEU A N 1
ATOM 846 C CA . LEU A 1 103 ? -1.188 -5.766 -2.859 1.00 97.12 103 LEU A CA 1
ATOM 847 C C . LEU A 1 103 ? -2.329 -6.574 -2.243 1.00 97.12 103 LEU A C 1
ATOM 849 O O . LEU A 1 103 ? -2.630 -6.422 -1.058 1.00 97.12 103 LEU A O 1
ATOM 853 N N . ILE A 1 104 ? -2.964 -7.433 -3.046 1.00 94.94 104 ILE A N 1
ATOM 854 C CA . ILE A 1 104 ? -4.114 -8.230 -2.607 1.00 94.94 104 ILE A CA 1
ATOM 855 C C . ILE A 1 104 ? -3.707 -9.147 -1.457 1.00 94.94 104 ILE A C 1
ATOM 857 O O . ILE A 1 104 ? -4.439 -9.247 -0.472 1.00 94.94 104 ILE A O 1
ATOM 861 N N . HIS A 1 105 ? -2.551 -9.798 -1.570 1.00 93.19 105 HIS A N 1
ATOM 862 C CA . HIS A 1 105 ? -2.055 -10.726 -0.563 1.00 93.19 105 HIS A CA 1
ATOM 863 C C . HIS A 1 105 ? -1.835 -10.026 0.787 1.00 93.19 105 HIS A C 1
ATOM 865 O O . HIS A 1 105 ? -2.448 -10.411 1.787 1.00 93.19 105 HIS A O 1
ATOM 871 N N . ILE A 1 106 ? -1.074 -8.924 0.790 1.00 94.75 106 ILE A N 1
ATOM 872 C CA . ILE A 1 106 ? -0.722 -8.183 2.010 1.00 94.75 106 ILE A CA 1
ATOM 873 C C . ILE A 1 106 ? -1.959 -7.539 2.654 1.00 94.75 106 ILE A C 1
ATOM 875 O O . ILE A 1 106 ? -2.185 -7.695 3.853 1.00 94.75 106 ILE A O 1
ATOM 879 N N . VAL A 1 107 ? -2.809 -6.852 1.881 1.00 91.44 107 VAL A N 1
ATOM 880 C CA . VAL A 1 107 ? -4.004 -6.168 2.421 1.00 91.44 107 VAL A CA 1
ATOM 881 C C . VAL A 1 107 ? -5.039 -7.167 2.960 1.00 91.44 107 VAL A C 1
ATOM 883 O O . VAL A 1 107 ? -5.741 -6.903 3.949 1.00 91.44 107 VAL A O 1
ATOM 886 N N . SER A 1 108 ? -5.121 -8.353 2.356 1.00 86.50 108 SER A N 1
ATOM 887 C CA . SER A 1 108 ? -5.992 -9.425 2.847 1.00 86.50 108 SER A CA 1
ATOM 888 C C . SER A 1 108 ? -5.487 -10.052 4.149 1.00 86.50 108 SER 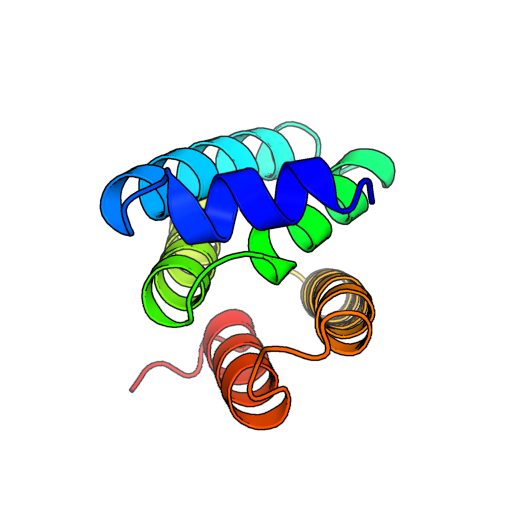A C 1
ATOM 890 O O . SER A 1 108 ? -6.277 -10.697 4.834 1.00 86.50 108 SER A O 1
ATOM 892 N N . GLY A 1 109 ? -4.223 -9.829 4.528 1.00 79.38 109 GLY A N 1
ATOM 893 C CA . GLY A 1 109 ? -3.601 -10.483 5.680 1.00 79.38 109 GLY A CA 1
ATOM 894 C C . GLY A 1 109 ? -3.362 -11.974 5.450 1.00 79.38 109 GLY A C 1
ATOM 895 O O . GLY A 1 109 ? -3.349 -12.748 6.403 1.00 79.38 109 GLY A O 1
ATOM 896 N N . MET A 1 110 ? -3.234 -12.384 4.187 1.00 62.31 110 MET A N 1
ATOM 897 C CA . MET A 1 110 ? -2.659 -13.680 3.862 1.00 62.31 110 MET A CA 1
ATOM 898 C C . MET A 1 110 ? -1.149 -13.474 3.996 1.00 62.31 110 MET A C 1
ATOM 900 O O . MET A 1 110 ? -0.576 -12.775 3.176 1.00 62.31 110 MET A O 1
ATOM 904 N N . ASP A 1 111 ? -0.540 -13.954 5.076 1.00 52.25 111 ASP A N 1
ATOM 905 C CA . ASP A 1 111 ? 0.920 -13.982 5.230 1.00 52.25 111 ASP A CA 1
ATOM 906 C C . ASP A 1 111 ? 1.442 -15.340 4.702 1.00 52.25 111 ASP A C 1
ATOM 908 O O . ASP A 1 111 ? 0.759 -16.357 4.861 1.00 52.25 111 ASP A O 1
ATOM 912 N N . TYR A 1 112 ? 2.616 -15.350 4.051 1.00 42.59 112 TYR A N 1
ATOM 913 C CA . TYR A 1 112 ? 3.389 -16.562 3.709 1.00 42.59 112 TYR A CA 1
ATOM 914 C C . TYR A 1 112 ? 4.103 -17.136 4.935 1.00 42.59 112 TYR A C 1
ATOM 916 O O . TYR A 1 112 ? 4.660 -16.326 5.713 1.00 42.59 112 TYR A O 1
#

Foldseek 3Di:
DDVVVLCCLVPPADLVNLLVVLLVLLVQCVVPVVDPVSLLVNLLSLLSHDLVSNLNSLLSNVVVCVVVVNDQDPVNLVSSLVSNLVNNVPDPPDPSVSSNVSSVCSSVPPDD

Organism: Escherichia albertii (NCBI:txid208962)

pLDDT: mean 88.42, std 13.5, range [42.59, 98.19]

Secondary structure (DSSP, 8-state):
--HHHHHHHHHH--HHHHHHHHHHHHHHHHHTTT-HHHHHHHHHHHTTS-HHHHHHHHHHHHHHHHHTT----HHHHHHHHHHHHHHHTT-TTS-HHHHHHHHHHHHHT---

Radius of gyration: 13.21 Å; chains: 1; bounding box: 33×32×35 Å